Protein AF-A0A538GE10-F1 (afdb_monomer)

Mean predicted aligned error: 2.92 Å

Secondary structure (DSSP, 8-state):
---HHHHHHHHHHHS-TTS---S--EEEEEBTEEEETT--EEE-SSHHHHT-TT-BS-HHHHTT-

pLDDT: mean 95.16, std 5.64, range [61.28, 98.62]

Nearest PDB structures (foldseek):
  5viu-assembly1_B  TM=9.138E-01  e=1.406E-04  Elizabethkingia anophelis
  6hx7-assembly3_C-3  TM=9.231E-01  e=2.527E-04  Homo sapiens
  6hx7-assembly2_B-2  TM=9.161E-01  e=2.879E-04  Homo sapiens
  3ntj-assembly2_D  TM=9.102E-01  e=7.165E-04  Plasmodium falciparum 3D7
  3ntj-assembly1_A  TM=9.121E-01  e=7.647E-04  Plasmodium falciparum 3D7

Radius of gyration: 13.64 Å; Cα contacts (8 Å, |Δi|>4): 61; chains: 1; bounding box: 30×24×30 Å

Structure (mmCIF, N/CA/C/O backbone):
data_AF-A0A538GE10-F1
#
_entry.id   AF-A0A538GE10-F1
#
loop_
_atom_site.group_PDB
_atom_site.id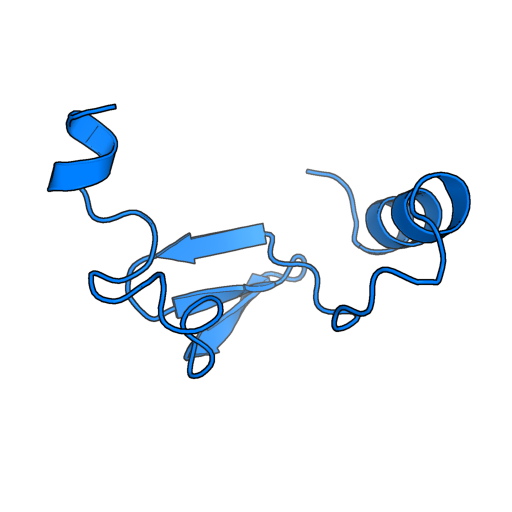
_atom_site.type_symbol
_atom_site.label_atom_id
_atom_site.label_alt_id
_atom_site.label_comp_id
_atom_site.label_asym_id
_atom_site.label_entity_id
_atom_site.label_seq_id
_atom_site.pdbx_PDB_ins_code
_atom_site.Cartn_x
_atom_site.Cartn_y
_atom_site.Cartn_z
_atom_site.occupancy
_atom_site.B_iso_or_equiv
_atom_site.auth_seq_id
_atom_site.auth_comp_id
_atom_site.auth_asym_id
_atom_site.auth_atom_id
_atom_site.pdbx_PDB_model_num
ATOM 1 N N . MET A 1 1 ? -8.149 -13.523 -8.502 1.00 61.28 1 MET A N 1
ATOM 2 C CA . MET A 1 1 ? -6.994 -12.745 -8.016 1.00 61.28 1 MET A CA 1
ATOM 3 C C . MET A 1 1 ? -5.847 -13.056 -8.954 1.00 61.28 1 MET A C 1
ATOM 5 O O . MET A 1 1 ? -5.688 -14.229 -9.266 1.00 61.28 1 MET A O 1
ATOM 9 N N . HIS A 1 2 ? -5.167 -12.049 -9.499 1.00 73.25 2 HIS A N 1
ATOM 10 C CA . HIS A 1 2 ? -3.995 -12.289 -10.346 1.00 73.25 2 HIS A CA 1
ATOM 11 C C . HIS A 1 2 ? -2.810 -12.667 -9.456 1.00 73.25 2 HIS A C 1
ATOM 13 O O . HIS A 1 2 ? -2.697 -12.139 -8.350 1.00 73.25 2 HIS A O 1
ATOM 19 N N . ASP A 1 3 ? -1.971 -13.589 -9.915 1.00 87.69 3 ASP A N 1
ATOM 20 C CA . ASP A 1 3 ? -0.707 -13.905 -9.256 1.00 87.69 3 ASP A CA 1
ATOM 21 C C . ASP A 1 3 ? 0.280 -12.723 -9.356 1.00 87.69 3 ASP A C 1
ATOM 23 O O . ASP A 1 3 ? 0.113 -11.802 -10.164 1.00 87.69 3 ASP A O 1
ATOM 27 N N . VAL A 1 4 ? 1.307 -12.740 -8.503 1.00 92.12 4 VAL A N 1
ATOM 28 C CA . VAL A 1 4 ? 2.310 -11.665 -8.401 1.00 92.12 4 VAL A CA 1
ATOM 29 C C . VAL A 1 4 ? 3.054 -11.439 -9.717 1.00 92.12 4 VAL A C 1
ATOM 31 O O . VAL A 1 4 ? 3.365 -10.295 -10.049 1.00 92.12 4 VAL A O 1
ATOM 34 N N . GLU A 1 5 ? 3.340 -12.503 -10.467 1.00 93.38 5 GLU A N 1
ATOM 35 C CA . GLU A 1 5 ? 4.101 -12.429 -11.715 1.00 93.38 5 GLU A CA 1
ATOM 36 C C . GLU A 1 5 ? 3.305 -11.673 -12.780 1.00 93.38 5 GLU A C 1
ATOM 38 O O . GLU A 1 5 ? 3.801 -10.690 -13.332 1.00 93.38 5 GLU A O 1
ATOM 43 N N . THR A 1 6 ? 2.022 -12.002 -12.940 1.00 94.25 6 THR A N 1
ATOM 44 C CA . THR A 1 6 ? 1.113 -11.277 -13.838 1.00 94.25 6 THR A CA 1
ATOM 45 C C . THR A 1 6 ? 1.045 -9.776 -13.506 1.00 94.25 6 THR A C 1
ATOM 47 O O . THR A 1 6 ? 1.034 -8.930 -14.407 1.00 94.25 6 THR A O 1
ATOM 50 N N . VAL A 1 7 ? 1.014 -9.406 -12.218 1.00 94.12 7 VAL A N 1
ATOM 51 C CA . VAL A 1 7 ? 0.993 -7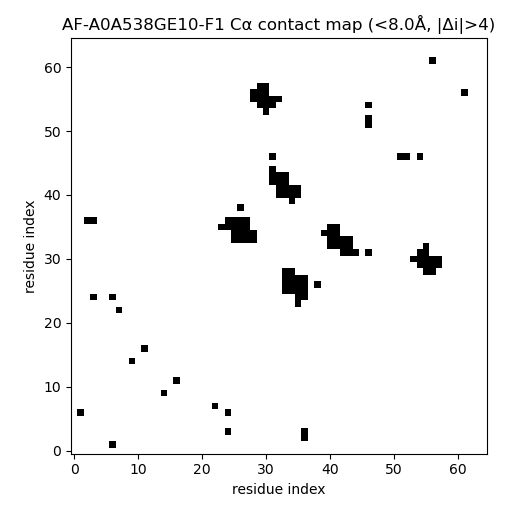.989 -11.798 1.00 94.12 7 VAL A CA 1
ATOM 52 C C . VAL A 1 7 ? 2.303 -7.282 -12.163 1.00 94.12 7 VAL A C 1
ATOM 54 O O . VAL A 1 7 ? 2.276 -6.141 -12.637 1.00 94.12 7 VAL A O 1
ATOM 57 N N . ARG A 1 8 ? 3.446 -7.952 -11.985 1.00 92.44 8 ARG A N 1
ATOM 58 C CA . ARG A 1 8 ? 4.773 -7.416 -12.323 1.00 92.44 8 ARG A CA 1
ATOM 59 C C . ARG A 1 8 ? 4.948 -7.216 -13.821 1.00 92.44 8 ARG A C 1
ATOM 61 O O . ARG A 1 8 ? 5.299 -6.114 -14.240 1.00 92.44 8 ARG A O 1
ATOM 68 N N . GLU A 1 9 ? 4.628 -8.224 -14.624 1.00 95.19 9 GLU A N 1
ATOM 69 C CA . GLU A 1 9 ? 4.677 -8.127 -16.086 1.00 95.19 9 GLU A CA 1
ATOM 70 C C . GLU A 1 9 ? 3.759 -7.012 -16.601 1.00 95.19 9 GLU A C 1
ATOM 72 O O . GLU A 1 9 ? 4.133 -6.216 -17.469 1.00 95.19 9 GLU A O 1
ATOM 77 N N . GLY A 1 10 ? 2.561 -6.897 -16.017 1.00 95.12 10 GLY A N 1
ATOM 78 C CA . GLY A 1 10 ? 1.636 -5.807 -16.306 1.00 95.12 10 GLY A CA 1
ATOM 79 C C . GLY A 1 10 ? 2.250 -4.438 -16.006 1.00 95.12 10 GLY A C 1
ATOM 80 O O . GLY A 1 10 ? 2.189 -3.532 -16.843 1.00 95.12 10 GLY A O 1
ATOM 81 N N . ARG A 1 11 ? 2.898 -4.283 -14.847 1.00 95.12 11 ARG A N 1
ATOM 82 C CA . ARG A 1 11 ? 3.599 -3.046 -14.484 1.00 95.12 11 ARG A CA 1
ATOM 83 C C . ARG A 1 11 ? 4.692 -2.712 -15.498 1.00 95.12 11 ARG A C 1
ATOM 85 O O . ARG A 1 11 ? 4.742 -1.578 -15.963 1.00 95.12 11 ARG A O 1
ATOM 92 N N . GLU A 1 12 ? 5.539 -3.670 -15.862 1.00 95.00 12 GLU A N 1
ATOM 93 C CA . GLU A 1 12 ? 6.629 -3.445 -16.820 1.00 95.00 12 GLU A CA 1
ATOM 94 C C . GLU A 1 12 ? 6.128 -3.025 -18.204 1.00 95.00 12 GLU A C 1
ATOM 96 O O . GLU A 1 12 ? 6.725 -2.160 -18.849 1.00 95.00 12 GLU A O 1
ATOM 101 N N . ARG A 1 13 ? 5.018 -3.616 -18.654 1.00 97.62 13 ARG A N 1
ATOM 102 C CA . ARG A 1 13 ? 4.445 -3.349 -19.974 1.00 97.62 13 ARG A CA 1
ATOM 103 C C . ARG A 1 13 ? 3.683 -2.029 -20.047 1.00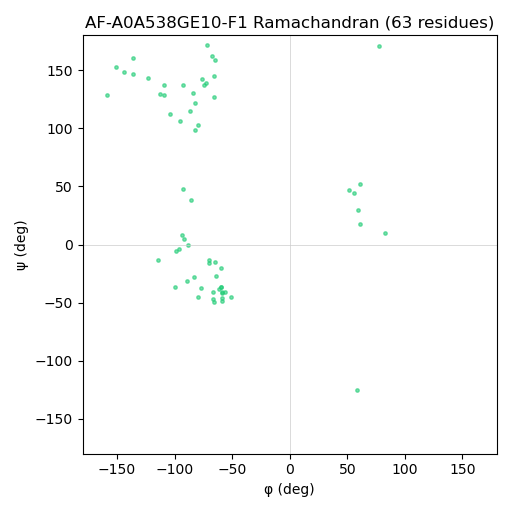 97.62 13 ARG A C 1
ATOM 105 O O . ARG A 1 13 ? 3.707 -1.380 -21.094 1.00 97.62 13 ARG A O 1
ATOM 112 N N . PHE A 1 14 ? 2.966 -1.661 -18.986 1.00 97.69 14 PHE A N 1
ATOM 113 C CA . PHE A 1 14 ? 1.972 -0.583 -19.036 1.00 97.69 14 PHE A CA 1
ATOM 114 C C . PHE A 1 14 ? 2.317 0.647 -18.186 1.00 97.69 14 PHE A C 1
ATOM 116 O O . PHE A 1 14 ? 1.696 1.692 -18.378 1.00 97.69 14 PHE A O 1
ATOM 123 N N . VAL A 1 15 ? 3.295 0.571 -17.274 1.00 96.75 15 VAL A N 1
ATOM 124 C CA . VAL A 1 15 ? 3.666 1.686 -16.386 1.00 96.75 15 VAL A CA 1
ATOM 125 C C . VAL A 1 15 ? 5.033 2.257 -16.786 1.00 96.75 15 VAL A C 1
ATOM 127 O O . VAL A 1 15 ? 6.010 1.515 -16.898 1.00 96.75 15 VAL A O 1
ATOM 130 N N . PRO A 1 16 ? 5.161 3.584 -16.987 1.00 97.50 16 PRO A N 1
ATOM 131 C CA . PRO A 1 16 ? 6.441 4.191 -17.327 1.00 97.50 16 PRO A CA 1
ATOM 132 C C . PRO A 1 16 ? 7.450 4.067 -16.179 1.00 97.50 16 PRO A C 1
ATOM 134 O O . PRO A 1 16 ? 7.116 4.224 -15.005 1.00 97.50 16 PRO A O 1
ATOM 137 N N . ARG A 1 17 ? 8.729 3.890 -16.533 1.00 93.88 17 ARG A N 1
ATOM 138 C CA . ARG A 1 17 ? 9.834 3.681 -15.574 1.00 93.88 17 ARG A CA 1
ATOM 139 C C . ARG A 1 17 ? 10.037 4.822 -14.569 1.00 93.88 17 ARG A C 1
ATOM 141 O O . ARG A 1 17 ? 10.651 4.602 -13.535 1.00 93.88 17 ARG A O 1
ATOM 148 N N . GLY A 1 18 ? 9.541 6.026 -14.869 1.00 97.00 18 GLY A N 1
ATOM 149 C CA . GLY A 1 18 ? 9.621 7.182 -13.969 1.00 97.00 18 GLY A CA 1
ATOM 150 C C . GLY A 1 18 ? 8.731 7.076 -12.725 1.00 97.00 18 GLY A C 1
ATOM 151 O O . GLY A 1 18 ? 8.949 7.810 -11.766 1.00 97.00 18 GLY A O 1
ATOM 152 N N . VAL A 1 19 ? 7.751 6.166 -12.711 1.00 96.19 19 VAL A N 1
ATOM 153 C CA . VAL A 1 19 ? 6.931 5.892 -11.525 1.00 96.19 19 VAL A CA 1
ATOM 154 C C . VAL A 1 19 ? 7.698 4.926 -10.623 1.00 96.19 19 VAL A C 1
ATOM 156 O O . VAL A 1 19 ? 7.723 3.716 -10.857 1.00 96.19 19 VAL A O 1
ATOM 159 N N . ALA A 1 20 ? 8.362 5.469 -9.604 1.00 93.31 20 ALA A N 1
ATOM 160 C CA . ALA A 1 20 ? 9.135 4.696 -8.639 1.00 93.31 20 ALA A CA 1
ATOM 161 C C . ALA A 1 20 ? 8.238 4.217 -7.487 1.00 93.31 20 ALA A C 1
ATOM 163 O O . ALA A 1 20 ? 7.723 5.017 -6.710 1.00 93.31 20 ALA A O 1
ATOM 164 N N . THR A 1 21 ? 8.065 2.902 -7.377 1.00 91.62 21 THR A N 1
ATOM 165 C CA . THR A 1 21 ? 7.345 2.225 -6.287 1.00 91.62 21 THR A CA 1
ATOM 166 C C . THR A 1 21 ? 8.150 1.006 -5.853 1.00 91.62 21 THR A C 1
ATOM 168 O O . THR A 1 21 ? 8.984 0.518 -6.618 1.00 91.62 21 THR A O 1
ATOM 171 N N . THR A 1 22 ? 7.902 0.490 -4.650 1.00 89.75 22 THR A N 1
ATOM 172 C CA . THR A 1 22 ? 8.448 -0.810 -4.242 1.00 89.75 22 THR A CA 1
ATOM 173 C C . THR A 1 22 ? 7.865 -1.933 -5.106 1.00 89.75 22 THR A C 1
ATOM 175 O O . THR A 1 22 ? 6.797 -1.782 -5.703 1.00 89.75 22 THR A O 1
ATOM 178 N N . ASP A 1 23 ? 8.559 -3.070 -5.160 1.00 88.88 23 ASP A N 1
ATOM 179 C CA . ASP A 1 23 ? 8.084 -4.294 -5.824 1.00 88.88 23 ASP A CA 1
ATOM 180 C C . ASP A 1 23 ? 7.204 -5.152 -4.886 1.00 88.88 23 ASP A C 1
ATOM 182 O O . ASP A 1 23 ? 7.301 -6.377 -4.823 1.00 88.88 23 ASP A O 1
ATOM 186 N N . PHE A 1 24 ? 6.385 -4.475 -4.078 1.00 93.56 24 PHE A N 1
ATOM 187 C CA . PHE A 1 24 ? 5.518 -5.074 -3.070 1.00 93.56 24 PHE A CA 1
ATOM 188 C C . PHE A 1 24 ? 4.073 -5.072 -3.572 1.00 93.56 24 PHE A C 1
ATOM 190 O O . PHE A 1 24 ? 3.468 -4.011 -3.734 1.00 93.56 24 PHE A O 1
ATOM 197 N N . VAL A 1 25 ? 3.522 -6.259 -3.833 1.00 95.38 25 VAL A N 1
ATOM 198 C CA . VAL A 1 25 ? 2.155 -6.421 -4.344 1.00 95.38 25 VAL A CA 1
ATOM 199 C C . VAL A 1 25 ? 1.204 -6.672 -3.178 1.00 95.38 25 VAL A C 1
ATOM 201 O O . VAL A 1 25 ? 1.183 -7.758 -2.602 1.00 95.38 25 VAL A O 1
ATOM 204 N N . VAL A 1 26 ? 0.408 -5.656 -2.843 1.00 95.62 26 VAL A N 1
ATOM 205 C CA . VAL A 1 26 ? -0.602 -5.724 -1.779 1.00 95.62 26 VAL A CA 1
ATOM 206 C C . VAL A 1 26 ? -1.895 -6.326 -2.317 1.00 95.62 26 VAL A C 1
ATOM 208 O O . VAL A 1 26 ? -2.428 -5.884 -3.334 1.00 95.62 26 VAL A O 1
ATOM 211 N N . ALA A 1 27 ? -2.416 -7.312 -1.598 1.00 96.25 27 ALA A N 1
ATOM 212 C CA . ALA A 1 27 ? -3.652 -8.022 -1.906 1.00 96.25 27 ALA A CA 1
ATOM 213 C C .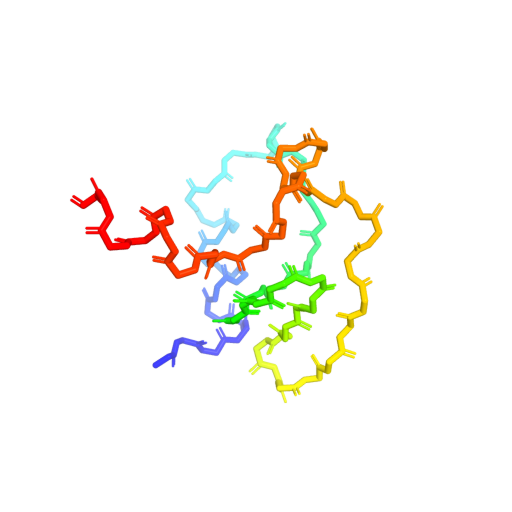 ALA A 1 27 ? -4.849 -7.530 -1.087 1.00 96.25 27 ALA A C 1
ATOM 215 O O . ALA A 1 27 ? -5.979 -7.495 -1.579 1.00 96.25 27 ALA A O 1
ATOM 216 N N . ARG A 1 28 ? -4.604 -7.183 0.178 1.00 96.94 28 ARG A N 1
ATOM 217 C CA . ARG A 1 28 ? -5.607 -6.718 1.142 1.00 96.94 28 ARG A CA 1
ATOM 218 C C . ARG A 1 28 ? -4.939 -5.782 2.144 1.00 96.94 28 ARG A C 1
ATOM 220 O O . ARG A 1 28 ? -3.760 -5.940 2.442 1.00 96.94 28 ARG A O 1
ATOM 227 N N . ALA A 1 29 ? -5.705 -4.855 2.707 1.00 98.25 29 ALA A N 1
ATOM 228 C CA . ALA A 1 29 ? -5.292 -4.054 3.852 1.00 98.25 29 ALA A CA 1
ATOM 229 C C . ALA A 1 29 ? -6.484 -3.782 4.781 1.00 98.25 29 ALA A C 1
ATOM 231 O O . ALA A 1 29 ? -7.620 -3.708 4.312 1.00 98.25 29 ALA A O 1
ATOM 232 N N . GLU A 1 30 ? -6.246 -3.655 6.083 1.00 98.44 30 GLU A N 1
ATOM 233 C CA . GLU A 1 30 ? -7.258 -3.334 7.097 1.00 98.44 30 GLU A CA 1
ATOM 234 C C . GLU A 1 30 ? -6.579 -2.759 8.344 1.00 98.44 30 GLU A C 1
ATOM 236 O O . GLU A 1 30 ? -5.632 -3.343 8.872 1.00 98.44 30 GLU A O 1
ATOM 241 N N . GLY A 1 31 ? -7.044 -1.602 8.821 1.00 98.31 31 GLY A N 1
ATOM 242 C CA . GLY A 1 31 ? -6.408 -0.915 9.943 1.00 98.31 31 GLY A CA 1
ATOM 243 C C . GLY A 1 31 ? -4.941 -0.596 9.637 1.00 98.31 31 GLY A C 1
ATOM 244 O O . GLY A 1 31 ? -4.641 0.032 8.623 1.00 98.31 31 GLY A O 1
ATOM 245 N N . ALA A 1 32 ? -4.026 -1.030 10.504 1.00 98.31 32 ALA A N 1
ATOM 246 C CA . ALA A 1 32 ? -2.582 -0.878 10.301 1.00 98.31 32 ALA A CA 1
ATOM 247 C C . ALA A 1 32 ? -1.930 -2.099 9.621 1.00 98.31 32 ALA A C 1
ATOM 249 O O . ALA A 1 32 ? -0.706 -2.169 9.547 1.00 98.31 32 ALA A O 1
ATOM 250 N N . THR A 1 33 ? -2.715 -3.066 9.148 1.00 98.62 33 THR A N 1
ATOM 251 C CA . THR A 1 33 ? -2.213 -4.336 8.620 1.00 98.62 33 THR A CA 1
ATOM 252 C C . THR A 1 33 ? -2.384 -4.409 7.106 1.00 98.62 33 THR A C 1
ATOM 254 O O . THR A 1 33 ? -3.436 -4.057 6.568 1.00 98.62 33 THR A O 1
ATOM 257 N N . VAL A 1 34 ? -1.359 -4.902 6.410 1.00 98.25 34 VAL A N 1
ATOM 258 C CA . VAL A 1 34 ? -1.399 -5.217 4.976 1.00 98.25 34 VAL A CA 1
ATOM 259 C C . VAL A 1 34 ? -1.036 -6.680 4.753 1.00 98.25 34 VAL A C 1
ATOM 261 O O . VAL A 1 34 ? -0.159 -7.218 5.427 1.00 98.25 34 VAL A O 1
ATOM 264 N N . TRP A 1 35 ? -1.692 -7.312 3.786 1.00 98.00 35 TRP A N 1
ATOM 265 C CA . TRP A 1 35 ? -1.362 -8.654 3.324 1.00 98.00 35 TRP A CA 1
ATOM 266 C C . TRP A 1 35 ? -0.841 -8.581 1.897 1.00 98.00 35 TRP A C 1
ATOM 268 O O . TRP A 1 35 ? -1.477 -7.967 1.030 1.00 98.00 35 TRP A O 1
ATOM 278 N N . ASP A 1 36 ? 0.311 -9.200 1.654 1.00 95.69 36 ASP A N 1
ATOM 279 C CA . ASP A 1 36 ? 0.803 -9.383 0.292 1.00 95.69 36 ASP A CA 1
ATOM 280 C C . ASP A 1 36 ? -0.021 -10.439 -0.461 1.00 95.69 36 ASP A C 1
ATOM 282 O O . ASP A 1 36 ? -0.893 -11.110 0.099 1.00 95.69 36 ASP A O 1
ATOM 286 N N . ALA A 1 37 ? 0.227 -10.570 -1.760 1.00 93.81 37 ALA A N 1
ATOM 287 C CA . ALA A 1 37 ? -0.468 -11.539 -2.605 1.00 93.81 37 ALA A CA 1
ATOM 288 C C . ALA A 1 37 ? -0.197 -13.015 -2.259 1.00 93.81 37 ALA A C 1
ATOM 290 O O . ALA A 1 37 ? -0.988 -13.866 -2.665 1.00 93.81 37 ALA A O 1
ATOM 291 N N . ASP A 1 38 ? 0.836 -13.314 -1.466 1.00 92.31 38 ASP A N 1
ATOM 292 C CA . ASP A 1 38 ? 1.093 -14.651 -0.919 1.00 92.31 38 ASP A CA 1
ATOM 293 C C . ASP A 1 38 ? 0.376 -14.873 0.432 1.00 92.31 38 ASP A C 1
ATOM 295 O O . ASP A 1 38 ? 0.464 -15.951 1.025 1.00 92.31 38 ASP A O 1
ATOM 299 N N . GLY A 1 39 ? -0.350 -13.866 0.929 1.00 94.69 39 GLY A N 1
ATOM 300 C CA . GLY A 1 39 ? -1.092 -13.899 2.187 1.00 94.69 39 GLY A CA 1
ATOM 301 C C . GLY A 1 39 ? -0.248 -13.604 3.427 1.00 94.69 39 GLY A C 1
ATOM 302 O O . GLY A 1 39 ? -0.732 -13.795 4.544 1.00 94.69 39 GLY A O 1
ATOM 303 N N . ARG A 1 40 ? 1.000 -13.146 3.274 1.00 97.19 40 ARG A N 1
ATOM 304 C CA . ARG A 1 40 ? 1.846 -12.767 4.413 1.00 97.19 40 ARG A CA 1
ATOM 305 C C . ARG A 1 40 ? 1.392 -11.437 4.982 1.00 97.19 40 ARG A C 1
ATOM 307 O O . ARG A 1 40 ? 1.118 -10.498 4.242 1.00 97.19 40 ARG A O 1
ATOM 314 N N . GLU A 1 41 ? 1.349 -11.370 6.304 1.00 98.38 41 GLU A N 1
ATOM 315 C CA . GLU A 1 41 ? 0.899 -10.205 7.054 1.00 98.38 41 GLU A CA 1
ATOM 316 C C . GLU A 1 41 ? 2.064 -9.280 7.423 1.00 98.38 41 GLU A C 1
ATOM 318 O O . GLU A 1 41 ? 3.116 -9.735 7.879 1.00 98.38 41 GLU A O 1
ATOM 323 N N . TYR A 1 42 ? 1.853 -7.975 7.268 1.00 98.44 42 TYR A N 1
ATOM 324 C CA . TYR A 1 42 ? 2.814 -6.934 7.607 1.00 98.44 42 TYR A CA 1
ATOM 325 C C . TYR A 1 42 ? 2.131 -5.781 8.340 1.00 98.44 42 TYR A C 1
ATOM 327 O O . TYR A 1 42 ? 0.995 -5.415 8.039 1.00 98.44 42 TYR A O 1
ATOM 335 N N . LEU A 1 43 ? 2.869 -5.158 9.259 1.00 98.44 43 LEU A N 1
ATOM 336 C CA . LEU A 1 43 ? 2.485 -3.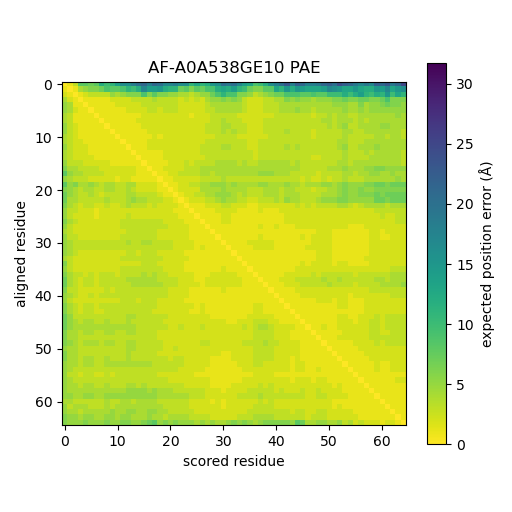898 9.887 1.00 98.44 43 LEU A CA 1
ATOM 337 C C . LEU A 1 43 ? 2.870 -2.727 8.969 1.00 98.44 43 LEU A C 1
ATOM 339 O O . LEU A 1 43 ? 4.043 -2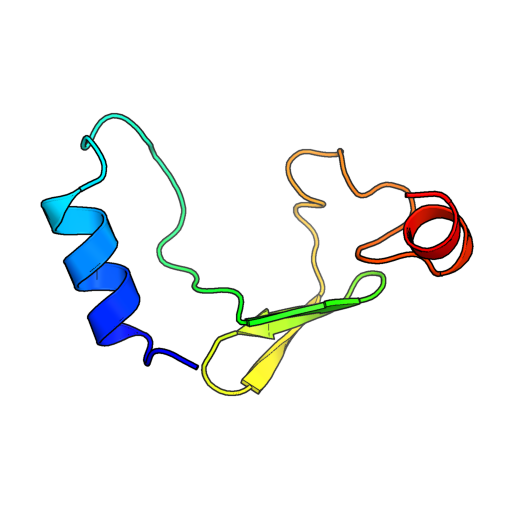.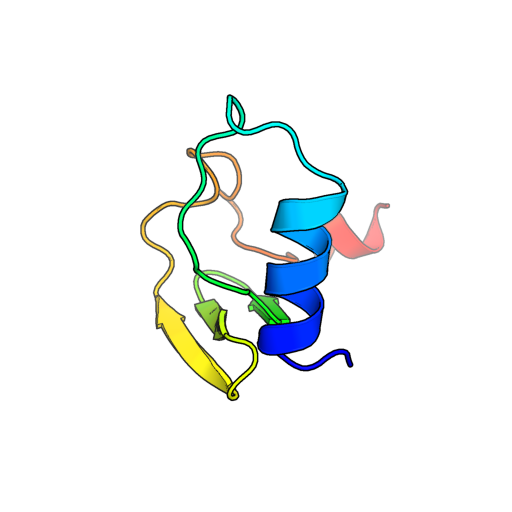565 8.627 1.00 98.44 43 LEU A O 1
ATOM 343 N N . ASP A 1 44 ? 1.899 -1.905 8.576 1.00 98.19 44 ASP A N 1
ATOM 344 C CA . ASP A 1 44 ? 2.112 -0.746 7.710 1.00 98.19 44 ASP A CA 1
ATOM 345 C C . ASP A 1 44 ? 2.659 0.445 8.505 1.00 98.19 44 ASP A C 1
ATOM 347 O O . ASP A 1 44 ? 1.938 1.151 9.208 1.00 98.19 44 ASP A O 1
ATOM 351 N N . PHE A 1 45 ? 3.962 0.680 8.358 1.00 97.12 45 PHE A N 1
ATOM 352 C CA . PHE A 1 45 ? 4.653 1.857 8.893 1.00 97.12 45 PHE A CA 1
ATOM 353 C C . PHE A 1 45 ? 4.814 2.991 7.871 1.00 97.12 45 PHE A C 1
ATOM 355 O O . PHE A 1 45 ? 5.332 4.053 8.213 1.00 97.12 45 PHE A O 1
ATOM 362 N N . ALA A 1 46 ? 4.395 2.787 6.621 1.00 96.12 46 ALA A N 1
ATOM 363 C CA . ALA A 1 46 ? 4.445 3.806 5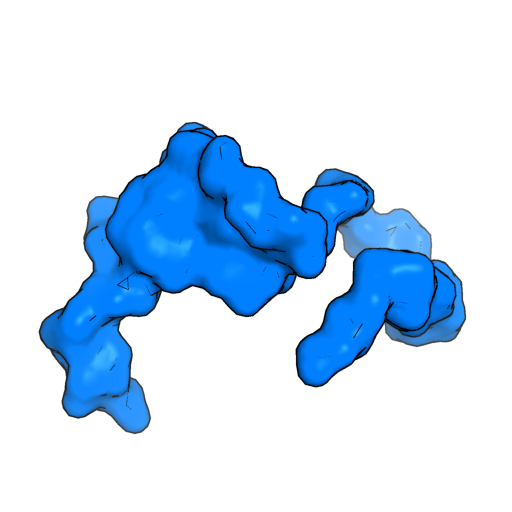.577 1.00 96.12 46 ALA A CA 1
ATOM 364 C C . ALA A 1 46 ? 3.165 4.658 5.549 1.00 96.12 46 ALA A C 1
ATOM 366 O O . ALA A 1 46 ? 3.209 5.836 5.176 1.00 96.12 46 ALA A O 1
ATOM 367 N N . GLY A 1 47 ? 2.022 4.066 5.909 1.00 96.19 47 GLY A N 1
ATOM 368 C CA . GLY A 1 47 ? 0.728 4.740 6.014 1.00 96.19 47 GLY A CA 1
ATOM 369 C C . GLY A 1 47 ? 0.273 5.385 4.705 1.00 96.19 47 GLY A C 1
ATOM 370 O O . GLY A 1 47 ? -0.380 6.430 4.728 1.00 96.19 47 GLY A O 1
ATOM 371 N N . GLY A 1 48 ? 0.681 4.825 3.560 1.00 94.81 48 GLY A N 1
ATOM 372 C CA . GLY A 1 48 ? 0.407 5.392 2.237 1.00 94.81 48 GLY A CA 1
ATOM 373 C C . GLY A 1 48 ? 0.891 6.837 2.085 1.00 94.81 48 GLY A C 1
ATOM 374 O O . GLY A 1 48 ? 0.141 7.667 1.587 1.00 94.81 48 GLY A O 1
ATOM 375 N N . ILE A 1 49 ? 2.107 7.149 2.549 1.00 96.38 49 ILE A N 1
ATOM 376 C CA . ILE A 1 49 ? 2.655 8.520 2.581 1.00 96.38 49 ILE A CA 1
ATOM 377 C C . ILE A 1 49 ? 1.782 9.427 3.472 1.00 96.38 49 ILE A C 1
ATOM 379 O O . ILE A 1 49 ? 1.322 10.492 3.067 1.00 96.38 49 ILE A O 1
ATOM 383 N N . ALA A 1 50 ? 1.539 8.972 4.706 1.00 96.69 50 ALA A N 1
ATOM 384 C CA . ALA A 1 50 ? 0.732 9.659 5.723 1.00 96.69 50 ALA A CA 1
ATOM 385 C C . ALA A 1 50 ? -0.747 9.920 5.349 1.00 96.69 50 ALA A C 1
ATOM 387 O O . ALA A 1 50 ? -1.421 10.736 5.983 1.00 96.69 50 ALA A O 1
ATOM 388 N N . CYS A 1 51 ? -1.284 9.223 4.345 1.00 97.31 51 CYS A N 1
ATOM 3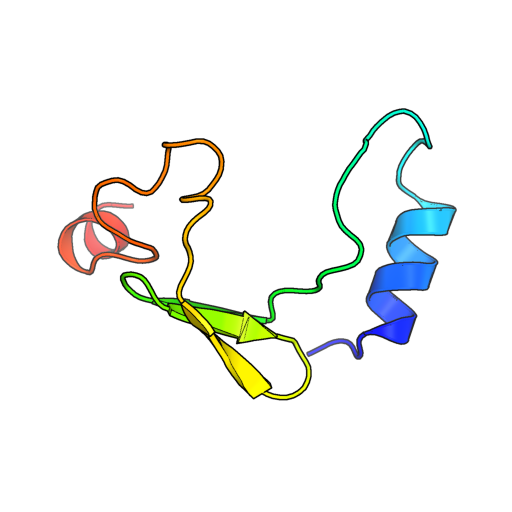89 C CA . CYS A 1 51 ? -2.696 9.320 3.973 1.00 97.31 51 CYS A CA 1
ATOM 390 C C . CYS A 1 51 ? -3.605 8.423 4.829 1.00 97.31 51 CYS A C 1
ATOM 392 O O . CYS A 1 51 ? -4.776 8.742 5.017 1.00 97.31 51 CYS A O 1
ATOM 394 N N . GLN A 1 52 ? -3.090 7.314 5.362 1.00 97.62 52 GLN A N 1
ATOM 395 C CA . GLN A 1 52 ? -3.881 6.305 6.080 1.00 97.62 52 GLN A CA 1
ATOM 396 C C . GLN A 1 52 ? -3.923 6.552 7.597 1.00 97.62 52 GLN A C 1
ATOM 398 O O . GLN A 1 52 ? -3.716 5.642 8.394 1.00 97.62 52 GLN A O 1
ATOM 403 N N . ASN A 1 53 ? -4.210 7.788 8.021 1.00 97.75 53 ASN A N 1
ATOM 404 C CA . ASN A 1 53 ? -4.238 8.157 9.449 1.00 97.75 53 ASN A CA 1
ATOM 405 C C . ASN A 1 53 ? -5.335 7.437 10.254 1.00 97.75 53 ASN A C 1
ATOM 407 O O . ASN A 1 53 ? -5.189 7.242 11.456 1.00 97.75 53 ASN A O 1
ATOM 411 N N . LEU A 1 54 ? -6.432 7.048 9.600 1.00 97.69 54 LEU A N 1
ATOM 412 C CA . LEU A 1 54 ? -7.513 6.255 10.200 1.00 97.69 54 LEU A CA 1
ATOM 413 C C . LEU A 1 54 ? -7.309 4.739 10.009 1.00 97.69 54 LEU A C 1
ATOM 415 O O . LEU A 1 54 ? -8.186 3.958 10.373 1.00 97.69 54 LEU A O 1
ATOM 419 N N . GLY A 1 55 ? -6.175 4.329 9.431 1.00 98.19 55 GLY A N 1
ATOM 420 C CA . GLY A 1 55 ? -5.948 2.979 8.920 1.00 98.19 55 GLY A CA 1
ATOM 421 C C . GLY A 1 55 ? -6.617 2.731 7.564 1.00 98.19 55 GLY A C 1
ATOM 422 O O . GLY A 1 55 ? -7.400 3.549 7.078 1.00 98.19 55 GLY A O 1
ATOM 423 N N . HIS A 1 56 ? -6.294 1.592 6.952 1.00 98.50 56 HIS A N 1
ATOM 424 C CA . HIS A 1 56 ? -6.900 1.116 5.707 1.00 98.50 56 HIS A CA 1
ATOM 425 C C . HIS A 1 56 ? -8.329 0.622 5.946 1.00 98.50 56 HIS A C 1
ATOM 427 O O . HIS A 1 56 ? -8.594 -0.085 6.918 1.00 98.50 56 HIS A O 1
ATOM 433 N N . ASN A 1 57 ? -9.238 0.941 5.022 1.00 97.75 57 ASN A N 1
ATOM 434 C CA . ASN A 1 57 ? -10.636 0.482 5.012 1.00 97.75 57 ASN A CA 1
ATOM 435 C C . ASN A 1 57 ? -11.432 0.686 6.327 1.00 97.75 57 ASN A C 1
ATOM 437 O O . ASN A 1 57 ? -12.128 -0.235 6.760 1.00 97.75 57 ASN A O 1
ATOM 441 N N . PRO A 1 58 ? -11.392 1.871 6.971 1.00 98.00 58 PRO A N 1
ATOM 442 C CA . PRO A 1 58 ? -12.158 2.099 8.191 1.00 98.00 58 PRO A CA 1
ATOM 443 C C . PRO A 1 58 ? -13.663 2.064 7.888 1.00 98.00 58 PRO A C 1
ATOM 445 O O . PRO A 1 58 ? -14.135 2.792 7.011 1.00 98.00 58 PRO A O 1
ATOM 448 N N . GLU A 1 59 ? -14.421 1.244 8.630 1.00 97.94 59 GLU A N 1
ATOM 449 C CA . GLU A 1 59 ? -15.833 0.931 8.336 1.00 97.94 59 GLU A CA 1
ATOM 450 C C . GLU A 1 59 ? -16.686 2.193 8.130 1.00 97.94 59 GLU A C 1
ATOM 452 O O . GLU A 1 59 ? -17.436 2.288 7.159 1.00 97.94 59 GLU A O 1
ATOM 457 N N . THR A 1 60 ? -16.528 3.195 9.000 1.00 97.75 60 THR A N 1
ATOM 458 C CA . THR A 1 60 ? -17.269 4.462 8.925 1.00 97.75 60 THR A CA 1
ATOM 459 C C . THR A 1 60 ? -17.032 5.214 7.613 1.00 97.75 60 THR A C 1
ATOM 461 O O . THR A 1 60 ? -17.962 5.822 7.093 1.00 97.75 60 THR A O 1
ATOM 464 N N . VAL A 1 61 ? -15.810 5.180 7.071 1.00 97.94 61 VAL A N 1
ATOM 465 C CA . VAL A 1 61 ? -15.474 5.859 5.808 1.00 97.94 61 VAL A CA 1
ATOM 466 C C . VAL A 1 61 ? -15.948 5.030 4.624 1.00 97.94 61 VAL A C 1
ATOM 468 O O . VAL A 1 61 ? -16.576 5.574 3.725 1.00 97.94 61 VAL A O 1
ATOM 471 N N . VAL A 1 62 ? -15.704 3.715 4.641 1.00 98.19 62 VAL A N 1
ATOM 472 C CA . VAL A 1 62 ? -16.121 2.806 3.561 1.00 98.19 62 VAL A CA 1
ATOM 473 C C . VAL A 1 62 ? -17.635 2.842 3.363 1.00 98.19 62 VAL A C 1
ATOM 475 O O . VAL A 1 62 ? -18.097 2.877 2.233 1.00 98.19 62 VAL A O 1
ATOM 478 N N . ARG A 1 63 ? -18.421 2.889 4.446 1.00 98.38 63 ARG A N 1
ATOM 479 C CA . ARG A 1 63 ? -19.890 2.983 4.371 1.00 98.38 63 ARG A CA 1
ATOM 480 C C . ARG A 1 63 ? -20.410 4.330 3.861 1.00 98.38 63 ARG A C 1
ATOM 482 O O . ARG A 1 63 ? -21.605 4.435 3.596 1.00 98.38 63 ARG A O 1
ATOM 489 N N . ALA A 1 64 ? -19.562 5.354 3.803 1.00 98.12 64 ALA A N 1
ATOM 490 C CA . ALA A 1 64 ? -19.933 6.707 3.399 1.00 98.12 64 ALA A CA 1
ATOM 491 C C . ALA A 1 64 ? -19.586 7.031 1.932 1.00 98.12 64 ALA A C 1
ATOM 493 O O . ALA A 1 64 ? -19.939 8.115 1.468 1.00 98.12 64 ALA A O 1
ATOM 494 N N . VAL A 1 65 ? -18.900 6.122 1.227 1.00 94.69 65 VAL A N 1
ATOM 495 C CA . VAL A 1 65 ? -18.548 6.204 -0.204 1.00 94.69 65 VAL A CA 1
ATOM 496 C C . VAL A 1 65 ? -19.479 5.302 -1.006 1.00 94.69 65 VAL A C 1
ATOM 498 O O . VAL A 1 65 ? -19.915 5.748 -2.090 1.00 94.69 65 VAL A O 1
#

Foldseek 3Di:
DDDLVVVVVCCVVPPDPVPDDDSFAWDDWFFQWTAGPVRDIDGNPCCVVVPNPRTPPDPVVVVVD

Sequence (65 aa):
MHDVETVREGRERFVPRGVATTDFVVARAEGATVWDADGREYLDFAGGIACQNLGHNPETVVRAV

Solvent-accessible surface area (backbone atoms only — not comparable to full-atom values): 4180 Å² total; per-residue (Å²): 133,85,56,71,65,62,54,50,54,47,42,70,74,74,46,65,84,86,68,83,72,78,97,72,60,74,65,49,61,46,43,57,37,35,23,34,72,88,66,51,79,43,79,57,85,60,32,78,81,72,68,37,82,76,28,34,76,40,64,77,58,62,78,73,109